Protein AF-A0A483KV81-F1 (afdb_monomer_lite)

Sequence (146 aa):
MSNIEETLPGSAISSWGGFVYQGKVALYHCLKLLTEKSFQQRIIDDFELQLDSTDDFAIYCDGKVISTHQVKAKLSQYRSEYVKAIYKAACIATDCDEDTIRYFHVAKKLDNFENYISNDGKIVEFYSYGDIKYCLLSNINELIDE

Foldseek 3Di:
DDPPPPPDPDDVVVVVLQLLLLVLVLLLVVVVCVVVCDDPNHGNPDWDWDDPDLENIFIGDPNATQEDEHEDADPDQEVVVCVVSLVVQQPRDVRYDPNYAGEYAYQDHHPDQDWDADPVGGTYGQDDPDPDSYHHSVCSVVSSVD

Radius of gyration: 16.33 Å; chains: 1; bounding box: 32×38×62 Å

Structure (mmCIF, N/CA/C/O backbone):
data_AF-A0A483KV81-F1
#
_entry.id   AF-A0A483KV81-F1
#
loop_
_atom_site.group_PDB
_atom_site.id
_atom_site.type_symbol
_atom_site.label_atom_id
_atom_site.label_alt_id
_atom_site.label_comp_id
_atom_site.label_asym_id
_atom_site.label_entity_id
_atom_site.label_seq_id
_atom_site.pdbx_PDB_ins_code
_atom_site.Cartn_x
_atom_site.Cartn_y
_atom_site.Cartn_z
_atom_site.occupancy
_atom_site.B_iso_or_equiv
_atom_site.auth_seq_id
_atom_site.auth_comp_id
_atom_site.auth_asym_id
_atom_site.auth_atom_id
_atom_site.pdbx_PDB_model_num
ATOM 1 N N . MET A 1 1 ? 10.187 -2.444 -43.681 1.00 33.88 1 MET A N 1
ATOM 2 C CA . MET A 1 1 ? 9.670 -1.065 -43.770 1.00 33.88 1 MET A CA 1
ATOM 3 C C . MET A 1 1 ? 8.611 -0.916 -42.691 1.00 33.88 1 MET A C 1
ATOM 5 O O . MET A 1 1 ? 7.671 -1.692 -42.694 1.00 33.88 1 MET A O 1
ATOM 9 N N . SER A 1 2 ? 8.909 -0.041 -41.724 1.00 37.91 2 SER A N 1
ATOM 10 C CA . SER A 1 2 ? 8.085 0.502 -40.626 1.00 37.91 2 SER A CA 1
ATOM 11 C C . SER A 1 2 ? 6.924 -0.343 -40.072 1.00 37.91 2 SER A C 1
ATOM 13 O O . SER A 1 2 ? 5.794 -0.227 -40.540 1.00 37.91 2 SER A O 1
ATOM 15 N N . ASN A 1 3 ? 7.194 -1.060 -38.972 1.00 38.22 3 ASN A N 1
ATOM 16 C CA . ASN A 1 3 ? 6.195 -1.284 -37.924 1.00 38.22 3 ASN A CA 1
ATOM 17 C C . ASN A 1 3 ? 5.865 0.082 -37.320 1.00 38.22 3 ASN A C 1
ATOM 19 O O . ASN A 1 3 ? 6.644 0.624 -36.538 1.00 38.22 3 ASN A O 1
ATOM 23 N N . ILE A 1 4 ? 4.744 0.658 -37.733 1.00 41.97 4 ILE A N 1
ATOM 24 C CA . ILE A 1 4 ? 4.133 1.762 -37.008 1.00 41.97 4 ILE A CA 1
ATOM 25 C C . ILE A 1 4 ? 3.380 1.091 -35.859 1.00 41.97 4 ILE A C 1
ATOM 27 O O . ILE A 1 4 ? 2.227 0.701 -36.012 1.00 41.97 4 ILE A O 1
ATOM 31 N N . GLU A 1 5 ? 4.064 0.870 -34.733 1.00 41.47 5 GLU A N 1
ATOM 32 C CA . GLU A 1 5 ? 3.362 0.792 -33.454 1.00 41.47 5 GLU A CA 1
ATOM 33 C C . GLU A 1 5 ? 2.694 2.153 -33.276 1.00 41.47 5 GLU A C 1
ATOM 35 O O . GLU A 1 5 ? 3.342 3.147 -32.946 1.00 41.47 5 GLU A O 1
ATOM 40 N N . GLU A 1 6 ? 1.402 2.213 -33.600 1.00 40.59 6 GLU A N 1
ATOM 41 C CA . GLU A 1 6 ? 0.549 3.326 -33.223 1.00 40.59 6 GLU A CA 1
ATOM 42 C C . GLU A 1 6 ? 0.703 3.536 -31.719 1.00 40.59 6 GLU A C 1
ATOM 44 O O . GLU A 1 6 ? 0.246 2.741 -30.895 1.00 40.59 6 GLU A O 1
ATOM 49 N N . THR A 1 7 ? 1.358 4.633 -31.357 1.00 44.56 7 THR A N 1
ATOM 50 C CA . THR A 1 7 ? 1.301 5.212 -30.023 1.00 44.56 7 THR A CA 1
ATOM 51 C C . THR A 1 7 ? -0.137 5.642 -29.760 1.00 44.56 7 THR A C 1
ATOM 53 O O . THR A 1 7 ? -0.503 6.798 -29.969 1.00 44.56 7 THR A O 1
ATOM 56 N N . LEU A 1 8 ? -0.970 4.695 -29.334 1.00 33.91 8 LEU A N 1
ATOM 57 C CA . LEU A 1 8 ? -2.292 4.973 -28.799 1.00 33.91 8 LEU A CA 1
ATOM 58 C C . LEU A 1 8 ? -2.119 5.648 -27.429 1.00 33.91 8 LEU A C 1
ATOM 60 O O . LEU A 1 8 ? -1.514 5.061 -26.525 1.00 33.91 8 LEU A O 1
ATOM 64 N N . PRO A 1 9 ? -2.632 6.873 -27.239 1.00 41.91 9 PRO A N 1
ATOM 65 C CA . PRO A 1 9 ? -2.598 7.524 -25.943 1.00 41.91 9 PRO A CA 1
ATOM 66 C C . PRO A 1 9 ? -3.558 6.777 -25.007 1.00 41.91 9 PRO A C 1
ATOM 68 O O . PRO A 1 9 ? -4.759 6.737 -25.244 1.00 41.91 9 PRO A O 1
ATOM 71 N N . GLY A 1 10 ? -3.016 6.152 -23.956 1.00 46.22 10 GLY A N 1
ATOM 72 C CA . GLY A 1 10 ? -3.794 5.522 -22.883 1.00 46.22 10 GLY A CA 1
ATOM 73 C C . GLY A 1 10 ? -4.568 4.267 -23.299 1.00 46.22 10 GLY A C 1
ATOM 74 O O . GLY A 1 10 ? -5.793 4.245 -23.216 1.00 46.22 10 GLY A O 1
ATOM 75 N N . SER A 1 11 ? -3.881 3.194 -23.712 1.00 36.94 11 SER A N 1
ATOM 76 C CA . SER A 1 11 ? -4.575 1.926 -23.964 1.00 36.94 11 SER A CA 1
ATOM 77 C C . SER A 1 11 ? -5.203 1.390 -22.667 1.00 36.94 11 SER A C 1
ATOM 79 O O . SER A 1 11 ? -4.519 1.174 -21.662 1.00 36.94 11 SER A O 1
ATOM 81 N N . ALA A 1 12 ? -6.513 1.129 -22.695 1.00 37.72 12 ALA A N 1
ATOM 82 C CA . ALA A 1 12 ? -7.248 0.479 -21.607 1.00 37.72 12 ALA A CA 1
ATOM 83 C C . ALA A 1 12 ? -6.650 -0.893 -21.220 1.00 37.72 12 ALA A C 1
ATOM 85 O O . ALA A 1 12 ? -6.835 -1.375 -20.111 1.00 37.72 12 ALA A O 1
ATOM 86 N N . ILE A 1 13 ? -5.876 -1.521 -22.109 1.00 41.53 13 ILE A N 1
ATOM 87 C CA . ILE A 1 13 ? -5.156 -2.775 -21.840 1.00 41.53 13 ILE A CA 1
ATOM 88 C C . ILE A 1 13 ? -4.129 -2.593 -20.709 1.00 41.53 13 ILE A C 1
ATOM 90 O O . ILE A 1 13 ? -4.002 -3.460 -19.845 1.00 41.53 13 ILE A O 1
ATOM 94 N N . SER A 1 14 ? -3.436 -1.448 -20.666 1.00 53.88 14 SER A N 1
ATOM 95 C CA . SER A 1 14 ? -2.495 -1.139 -19.582 1.00 53.88 14 SER A CA 1
ATOM 96 C C . SER A 1 14 ? -3.193 -0.895 -18.235 1.00 53.88 14 SER A C 1
ATOM 98 O O . SER A 1 14 ? -2.638 -1.245 -17.192 1.00 53.88 14 SER A O 1
ATOM 100 N N . SER A 1 15 ? -4.423 -0.365 -18.236 1.00 63.34 15 SER A N 1
ATOM 101 C CA . SER A 1 15 ? -5.204 -0.160 -17.010 1.00 63.34 15 SER A CA 1
ATOM 102 C C . SER A 1 15 ? -5.856 -1.448 -16.503 1.00 63.34 15 SER A C 1
ATOM 104 O O . SER A 1 15 ? -5.838 -1.675 -15.296 1.00 63.34 15 SER A O 1
ATOM 106 N N . TRP A 1 16 ? -6.329 -2.343 -17.381 1.00 76.94 16 TRP A N 1
ATOM 107 C CA . TRP A 1 16 ? -6.889 -3.647 -16.984 1.00 76.94 16 TRP A CA 1
ATOM 108 C C . TRP A 1 16 ? -5.894 -4.495 -16.183 1.00 76.94 16 TRP A C 1
ATOM 110 O O . TRP A 1 16 ? -6.243 -5.024 -15.129 1.00 76.94 16 TRP A O 1
ATOM 120 N N . GLY A 1 17 ? -4.635 -4.576 -16.629 1.00 82.62 17 GLY A N 1
ATOM 121 C CA . GLY A 1 17 ? -3.583 -5.262 -15.869 1.00 82.62 17 GLY A CA 1
ATOM 122 C C . GLY A 1 17 ? -3.304 -4.609 -14.508 1.00 82.62 17 GLY A C 1
ATOM 123 O O . GLY A 1 17 ? -3.044 -5.308 -13.529 1.00 82.62 17 GLY A O 1
ATOM 124 N N . GLY A 1 18 ? -3.417 -3.280 -14.428 1.00 86.88 18 GLY A N 1
ATOM 125 C CA . GLY A 1 18 ? -3.309 -2.525 -13.179 1.00 86.88 18 GLY A CA 1
ATOM 126 C C . GLY A 1 18 ? -4.416 -2.867 -12.181 1.00 86.88 18 GLY A C 1
ATOM 127 O O . GLY A 1 18 ? -4.106 -3.169 -11.031 1.00 86.88 18 GLY A O 1
ATOM 128 N N . PHE A 1 19 ? -5.676 -2.904 -12.627 1.00 89.38 19 PHE A N 1
ATOM 129 C CA . PHE A 1 19 ? -6.818 -3.272 -11.781 1.00 89.38 19 PHE A CA 1
ATOM 130 C C . PHE A 1 19 ? -6.743 -4.725 -11.298 1.00 89.38 19 PHE A C 1
ATOM 132 O O . PHE A 1 19 ? -7.006 -5.000 -10.129 1.00 89.38 19 PHE A O 1
ATOM 139 N N . VAL A 1 20 ? -6.319 -5.658 -12.159 1.00 91.50 20 VAL A N 1
ATOM 140 C CA . VAL A 1 20 ? -6.095 -7.056 -11.752 1.00 91.50 20 VAL A CA 1
ATOM 141 C C . VAL A 1 20 ? -5.010 -7.140 -10.678 1.00 91.50 20 VAL A C 1
ATOM 143 O O . VAL A 1 20 ? -5.194 -7.831 -9.679 1.00 91.50 20 VAL A O 1
ATOM 146 N N . TYR A 1 21 ? -3.890 -6.431 -10.850 1.00 92.62 21 TYR A N 1
ATOM 147 C CA . TYR A 1 21 ? -2.824 -6.411 -9.847 1.00 92.62 21 TYR A CA 1
ATOM 148 C C . TYR A 1 21 ? -3.308 -5.833 -8.512 1.00 92.62 21 TYR A C 1
ATOM 150 O O . TYR A 1 21 ? -3.079 -6.434 -7.467 1.00 92.62 21 TYR A O 1
ATOM 158 N N . GLN A 1 22 ? -4.020 -4.706 -8.556 1.00 94.25 22 GLN A N 1
ATOM 159 C CA . GLN A 1 22 ? -4.629 -4.070 -7.390 1.00 94.25 22 GLN A CA 1
ATOM 160 C C . GLN A 1 22 ? -5.555 -5.026 -6.635 1.00 94.25 22 GLN A C 1
ATOM 162 O O . GLN A 1 22 ? -5.383 -5.193 -5.432 1.00 94.25 22 GLN A O 1
ATOM 167 N N . GLY A 1 23 ? -6.468 -5.710 -7.331 1.00 95.12 23 GLY A N 1
ATOM 168 C CA . GLY A 1 23 ? -7.374 -6.679 -6.709 1.00 95.12 23 GLY A CA 1
ATOM 169 C C . GLY A 1 23 ? -6.642 -7.848 -6.045 1.00 95.12 23 GLY A C 1
ATOM 170 O O . GLY A 1 23 ? -6.986 -8.234 -4.931 1.00 95.12 23 GLY A O 1
ATOM 171 N N . LYS A 1 24 ? -5.589 -8.378 -6.681 1.00 95.69 24 LYS A N 1
ATOM 172 C CA . LYS A 1 24 ? -4.776 -9.462 -6.106 1.00 95.69 24 LYS A CA 1
ATOM 173 C C . LYS A 1 24 ? -3.990 -9.019 -4.874 1.00 95.69 24 LYS A C 1
ATOM 175 O O . LYS A 1 24 ? -3.966 -9.733 -3.881 1.00 95.69 24 LYS A O 1
ATOM 180 N N . VAL A 1 25 ? -3.375 -7.837 -4.916 1.00 97.12 25 VAL A N 1
ATOM 181 C CA . VAL A 1 25 ? -2.670 -7.271 -3.756 1.00 97.12 25 VAL A CA 1
ATOM 182 C C . VAL A 1 25 ? -3.637 -7.023 -2.597 1.00 97.12 25 VAL A C 1
ATOM 184 O O . VAL A 1 25 ? -3.295 -7.329 -1.455 1.00 97.12 25 VAL A O 1
ATOM 187 N N . ALA A 1 26 ? -4.841 -6.518 -2.883 1.00 97.75 26 ALA A N 1
ATOM 188 C CA . ALA A 1 26 ? -5.876 -6.324 -1.873 1.00 97.75 26 ALA A CA 1
ATOM 189 C C . ALA A 1 26 ? -6.286 -7.660 -1.235 1.00 97.75 26 ALA A C 1
ATOM 191 O O . ALA A 1 26 ? -6.271 -7.782 -0.014 1.00 97.75 26 ALA A O 1
ATOM 192 N N . LEU A 1 27 ? -6.554 -8.683 -2.056 1.00 97.19 27 LEU A N 1
ATOM 193 C CA . LEU A 1 27 ? -6.886 -10.029 -1.584 1.00 97.19 27 LEU A CA 1
ATOM 194 C C . LEU A 1 27 ? -5.780 -10.617 -0.702 1.00 97.19 27 LEU A C 1
ATOM 196 O O . LEU A 1 27 ? -6.066 -11.071 0.401 1.00 97.19 27 LEU A O 1
ATOM 200 N N . TYR A 1 28 ? -4.526 -10.564 -1.157 1.00 96.94 28 TYR A N 1
ATOM 201 C CA . TYR A 1 28 ? -3.378 -11.015 -0.372 1.00 96.94 28 TYR A CA 1
ATOM 202 C C . TYR A 1 28 ? -3.317 -10.315 0.992 1.00 96.94 28 TYR A C 1
ATOM 204 O O . TYR A 1 28 ? -3.154 -10.966 2.023 1.00 96.94 28 TYR A O 1
ATOM 212 N N . HIS A 1 29 ? -3.493 -8.989 1.022 1.00 97.31 29 HIS A N 1
ATOM 213 C CA . HIS A 1 29 ? -3.463 -8.256 2.281 1.00 97.31 29 HIS A CA 1
ATOM 214 C C . HIS A 1 29 ? -4.601 -8.672 3.221 1.00 97.31 29 HIS A C 1
ATOM 216 O O . HIS A 1 29 ? -4.362 -8.876 4.408 1.00 97.31 29 HIS A O 1
ATOM 222 N N . CYS A 1 30 ? -5.813 -8.859 2.694 1.00 96.88 30 CYS A N 1
ATOM 223 C CA . CYS A 1 30 ? -6.949 -9.348 3.470 1.00 96.88 30 CYS A CA 1
ATOM 224 C C . CYS A 1 30 ? -6.710 -10.754 4.031 1.00 96.88 30 CYS A C 1
ATOM 226 O O . CYS A 1 30 ? -6.997 -10.986 5.201 1.00 96.88 30 CYS A O 1
ATOM 228 N N . LEU A 1 31 ? -6.155 -11.677 3.239 1.00 95.75 31 LEU A N 1
ATOM 229 C CA . LEU A 1 31 ? -5.802 -13.020 3.713 1.00 95.75 31 LEU A CA 1
ATOM 230 C C . LEU A 1 31 ? -4.777 -12.955 4.847 1.00 95.75 31 LEU A C 1
ATOM 232 O O . LEU A 1 31 ? -4.959 -13.610 5.870 1.00 95.75 31 LEU A O 1
ATOM 236 N N . LYS A 1 32 ? -3.760 -12.095 4.719 1.00 94.56 32 LYS A N 1
ATOM 237 C CA . LYS A 1 32 ? -2.787 -11.857 5.789 1.00 94.56 32 LYS A CA 1
ATOM 238 C C . LYS A 1 32 ? -3.467 -11.393 7.081 1.00 94.56 32 LYS A C 1
ATOM 240 O O . LYS A 1 32 ? -3.201 -11.958 8.137 1.00 94.56 32 LYS A O 1
ATOM 245 N N . LEU A 1 33 ? -4.374 -10.417 7.000 1.00 95.31 33 LEU A N 1
ATOM 246 C CA . LEU A 1 33 ? -5.124 -9.928 8.163 1.00 95.31 33 LEU A CA 1
ATOM 247 C C . LEU A 1 33 ? -6.001 -11.021 8.793 1.00 95.31 33 LEU A C 1
ATOM 249 O O . LEU A 1 33 ? -6.017 -11.158 10.013 1.00 95.31 33 LEU A O 1
ATOM 253 N N . LEU A 1 34 ? -6.685 -11.829 7.977 1.00 94.12 34 LEU A N 1
ATOM 254 C CA . LEU A 1 34 ? -7.522 -12.939 8.451 1.00 94.12 34 LEU A CA 1
ATOM 255 C C . LEU A 1 34 ? -6.708 -14.041 9.146 1.00 94.12 34 LEU A C 1
ATOM 257 O O . LEU A 1 34 ? -7.182 -14.637 10.116 1.00 94.12 34 LEU A O 1
ATOM 261 N N . THR A 1 35 ? -5.493 -14.308 8.665 1.00 93.00 35 THR A N 1
ATOM 262 C CA . THR A 1 35 ? -4.587 -15.311 9.238 1.00 93.00 35 THR A CA 1
ATOM 263 C C . THR A 1 35 ? -3.917 -14.807 10.515 1.00 93.00 35 THR A C 1
ATOM 265 O O . THR A 1 35 ? -3.883 -15.522 11.515 1.00 93.00 35 THR A O 1
ATOM 268 N N . GLU A 1 36 ? -3.405 -13.574 10.511 1.00 92.00 36 GLU A N 1
ATOM 269 C CA . GLU A 1 36 ? -2.710 -12.982 11.661 1.00 92.00 36 GLU A CA 1
ATOM 270 C C . GLU A 1 36 ? -3.674 -12.542 12.772 1.00 92.00 36 GLU A C 1
ATOM 272 O O . GLU A 1 36 ? -3.258 -12.429 13.929 1.00 92.00 36 GLU A O 1
ATOM 277 N N . LYS A 1 37 ? -4.946 -12.273 12.429 1.00 90.62 37 LYS A N 1
ATOM 278 C CA . LYS A 1 37 ? -6.007 -11.744 13.314 1.00 90.62 37 LYS A CA 1
ATOM 279 C C . LYS A 1 37 ? -5.583 -10.531 14.134 1.00 90.62 37 LYS A C 1
ATOM 281 O O . LYS A 1 37 ? -6.117 -10.251 15.208 1.00 90.62 37 LYS A O 1
ATOM 286 N N . SER A 1 38 ? -4.567 -9.828 13.654 1.00 90.62 38 SER A N 1
ATOM 287 C CA . SER A 1 38 ? -4.007 -8.677 14.324 1.00 90.62 38 SER A CA 1
ATOM 288 C C . SER A 1 38 ? -3.347 -7.737 13.331 1.00 90.62 38 SER A C 1
ATOM 290 O O . SER A 1 38 ? -2.813 -8.150 12.305 1.00 90.62 38 SER A O 1
ATOM 292 N N . PHE A 1 39 ? -3.390 -6.448 13.642 1.00 91.25 39 PHE A N 1
ATOM 293 C CA . PHE A 1 39 ? -2.760 -5.389 12.866 1.00 91.25 39 PHE A CA 1
ATOM 294 C C . PHE A 1 39 ? -2.346 -4.275 13.822 1.00 91.25 39 PHE A C 1
ATOM 296 O O . PHE A 1 39 ? -3.114 -3.898 14.704 1.00 91.25 39 PHE A O 1
ATOM 303 N N . GLN A 1 40 ? -1.107 -3.787 13.708 1.00 86.75 40 GLN A N 1
ATOM 304 C CA . GLN A 1 40 ? -0.539 -2.800 14.643 1.00 86.75 40 GLN A CA 1
ATOM 305 C C . GLN A 1 40 ? -0.721 -3.177 16.131 1.00 86.75 40 GLN A C 1
ATOM 307 O O . GLN A 1 40 ? -1.019 -2.328 16.966 1.00 86.75 40 GLN A O 1
ATOM 312 N N . GLN A 1 41 ? -0.543 -4.460 16.474 1.00 86.12 41 GLN A N 1
ATOM 313 C CA . GLN A 1 41 ? -0.725 -4.995 17.839 1.00 86.12 41 GLN A CA 1
ATOM 314 C C . GLN A 1 41 ? -2.168 -4.918 18.380 1.00 86.12 41 GLN A C 1
ATOM 316 O O . GLN A 1 41 ? -2.395 -5.171 19.562 1.00 86.12 41 GLN A O 1
ATOM 321 N N . ARG A 1 42 ? -3.151 -4.605 17.530 1.00 86.56 42 ARG A N 1
ATOM 322 C CA . ARG A 1 42 ? -4.584 -4.681 17.838 1.00 86.56 42 ARG A CA 1
ATOM 323 C C . ARG A 1 42 ? -5.141 -5.977 17.269 1.00 86.56 42 ARG A C 1
ATOM 325 O O . ARG A 1 42 ? -4.725 -6.382 16.189 1.00 86.56 42 ARG A O 1
ATOM 332 N N . ILE A 1 43 ? -6.057 -6.621 17.986 1.00 90.12 43 ILE A N 1
ATOM 333 C CA . ILE A 1 43 ? -6.816 -7.757 17.449 1.00 90.12 43 ILE A CA 1
ATOM 334 C C . ILE A 1 43 ? -7.801 -7.209 16.419 1.00 90.12 43 ILE A C 1
ATOM 336 O O . ILE A 1 43 ? -8.445 -6.194 16.677 1.00 90.12 43 ILE A O 1
ATOM 340 N N . ILE A 1 44 ? -7.888 -7.870 15.268 1.00 89.25 44 ILE A N 1
ATOM 341 C CA . ILE A 1 44 ? -8.865 -7.561 14.224 1.00 89.25 44 ILE A CA 1
ATOM 342 C C . ILE A 1 44 ? -9.685 -8.820 13.978 1.00 89.25 44 ILE A C 1
ATOM 344 O O . ILE A 1 44 ? -9.201 -9.772 13.364 1.00 89.25 44 ILE A O 1
ATOM 348 N N . ASP A 1 45 ? -10.913 -8.813 14.492 1.00 87.62 45 ASP A N 1
ATOM 349 C CA . ASP A 1 45 ? -11.885 -9.894 14.305 1.00 87.62 45 ASP A CA 1
ATOM 350 C C . ASP A 1 45 ? -12.791 -9.640 13.091 1.00 87.62 45 ASP A C 1
ATOM 352 O O . ASP A 1 45 ? -13.234 -10.585 12.436 1.00 87.62 45 ASP A O 1
ATOM 356 N N . ASP A 1 46 ? -13.018 -8.370 12.758 1.00 93.38 46 ASP A N 1
ATOM 357 C CA . ASP A 1 46 ? -13.751 -7.915 11.588 1.00 93.38 46 ASP A CA 1
ATOM 358 C C . ASP A 1 46 ? -13.080 -6.700 10.933 1.00 93.38 46 ASP A C 1
ATOM 360 O O . ASP A 1 46 ? -12.418 -5.872 11.559 1.00 93.38 46 ASP A O 1
ATOM 364 N N . PHE A 1 47 ? -13.216 -6.621 9.613 1.00 96.75 47 PHE A N 1
ATOM 365 C CA . PHE A 1 47 ? -12.808 -5.461 8.837 1.00 96.75 47 PHE A CA 1
ATOM 366 C C . PHE A 1 47 ? -13.602 -5.403 7.534 1.00 96.75 47 PHE A C 1
ATOM 368 O O . PHE A 1 47 ? -14.116 -6.408 7.038 1.00 96.75 47 PHE A O 1
ATOM 375 N N . GLU A 1 48 ? -13.648 -4.218 6.946 1.00 97.12 48 GLU A N 1
ATOM 376 C CA . GLU A 1 48 ? -14.221 -3.977 5.632 1.00 97.12 48 GLU A CA 1
ATOM 377 C C . GLU A 1 48 ? -13.102 -3.682 4.629 1.00 97.12 48 GLU A C 1
ATOM 379 O O . GLU A 1 48 ? -12.183 -2.905 4.895 1.00 97.12 48 GLU A O 1
ATOM 384 N N . LEU A 1 49 ? -13.186 -4.297 3.451 1.00 97.81 49 LEU A N 1
ATOM 385 C CA . LEU A 1 49 ? -12.341 -3.959 2.311 1.00 97.81 49 LEU A CA 1
ATOM 386 C C . LEU A 1 49 ? -13.085 -2.960 1.423 1.00 97.81 49 LEU A C 1
ATOM 388 O O . LEU A 1 49 ? -14.135 -3.287 0.871 1.00 97.81 49 LEU A O 1
ATOM 392 N N . GLN A 1 50 ? -12.501 -1.782 1.209 1.00 97.25 50 GLN A N 1
ATOM 393 C CA . GLN A 1 50 ? -12.949 -0.857 0.171 1.00 97.25 50 GLN A CA 1
ATOM 394 C C . GLN A 1 50 ? -12.005 -0.884 -1.025 1.00 97.25 50 GLN A C 1
ATOM 396 O O . GLN A 1 50 ? -10.797 -0.713 -0.878 1.00 97.25 50 GLN A O 1
ATOM 401 N N . LEU A 1 51 ? -12.569 -1.061 -2.218 1.00 95.50 51 LEU A N 1
ATOM 402 C CA . LEU A 1 51 ? -11.851 -1.024 -3.491 1.00 95.50 51 LEU A CA 1
ATOM 403 C C . LEU A 1 51 ? -12.196 0.265 -4.239 1.00 95.50 51 LEU A C 1
ATOM 405 O O . LEU A 1 51 ? -13.371 0.614 -4.323 1.00 95.50 51 LEU A O 1
ATOM 409 N N . ASP A 1 52 ? -11.185 0.929 -4.804 1.00 91.50 52 ASP A N 1
ATOM 410 C CA . ASP A 1 52 ? -11.336 2.085 -5.708 1.00 91.50 52 ASP A CA 1
ATOM 411 C C . ASP A 1 52 ? -12.212 3.226 -5.141 1.00 91.50 52 ASP A C 1
ATOM 413 O O . ASP A 1 52 ? -13.014 3.843 -5.839 1.00 91.50 52 ASP A O 1
ATOM 417 N N . SER A 1 53 ? -12.072 3.481 -3.836 1.00 90.12 53 SER A N 1
ATOM 418 C CA . SER A 1 53 ? -12.838 4.484 -3.085 1.00 90.12 53 SER A CA 1
ATOM 419 C C . SER A 1 53 ? -11.878 5.443 -2.372 1.00 90.12 53 SER A C 1
ATOM 421 O O . SER A 1 53 ? -11.512 6.488 -2.913 1.00 90.12 53 SER A O 1
ATOM 423 N N . THR A 1 54 ? -11.412 5.068 -1.181 1.00 92.56 54 THR A N 1
ATOM 424 C CA . THR A 1 54 ? -10.524 5.881 -0.334 1.00 92.56 54 THR A CA 1
ATOM 425 C C . THR A 1 54 ? -9.101 5.979 -0.889 1.00 92.56 54 THR A C 1
ATOM 427 O O . THR A 1 54 ? -8.490 7.046 -0.862 1.00 92.56 54 THR A O 1
ATOM 430 N N . ASP A 1 55 ? -8.596 4.878 -1.441 1.00 94.44 55 ASP A N 1
ATOM 431 C CA . ASP A 1 55 ? -7.402 4.779 -2.290 1.00 94.44 55 ASP A CA 1
ATOM 432 C C . ASP A 1 55 ? -7.666 3.683 -3.342 1.00 94.44 55 ASP A C 1
ATOM 434 O O . ASP A 1 55 ? -8.814 3.266 -3.518 1.00 94.44 55 ASP A O 1
ATOM 438 N N . ASP A 1 56 ? -6.624 3.162 -4.000 1.00 96.38 56 ASP A N 1
ATOM 439 C CA . ASP A 1 56 ? -6.740 1.952 -4.821 1.00 96.38 56 ASP A CA 1
ATOM 440 C C . ASP A 1 56 ? -7.391 0.816 -3.991 1.00 96.38 56 ASP A C 1
ATOM 442 O O . ASP A 1 56 ? -8.329 0.160 -4.451 1.00 96.38 56 ASP A O 1
ATOM 446 N N . PHE A 1 57 ? -6.984 0.630 -2.732 1.00 98.12 57 PHE A N 1
ATOM 447 C CA . PHE A 1 57 ? -7.841 -0.013 -1.732 1.00 98.12 57 PHE A CA 1
ATOM 448 C C . PHE A 1 57 ? -7.551 0.486 -0.311 1.00 98.12 57 PHE A C 1
ATOM 450 O O . PHE A 1 57 ? -6.508 1.084 -0.043 1.00 98.12 57 PHE A O 1
ATOM 457 N N . ALA A 1 58 ? -8.480 0.242 0.607 1.00 98.31 58 ALA A N 1
ATOM 458 C CA . ALA A 1 58 ? -8.332 0.580 2.016 1.00 98.31 58 ALA A CA 1
ATOM 459 C C . ALA A 1 58 ? -8.982 -0.479 2.907 1.00 98.31 58 ALA A C 1
ATOM 461 O O . ALA A 1 58 ? -9.968 -1.109 2.514 1.00 98.31 58 ALA A O 1
ATOM 462 N N . I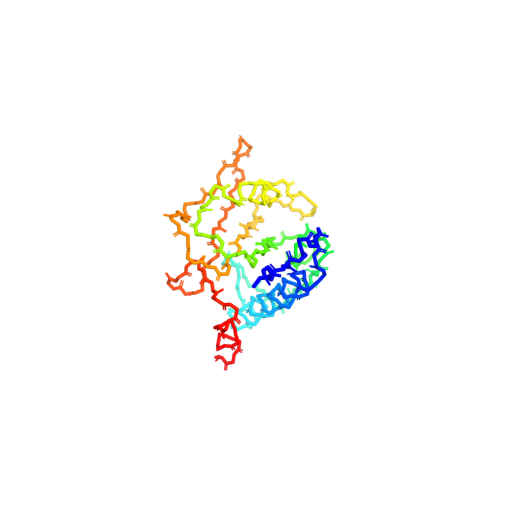LE A 1 59 ? -8.426 -0.646 4.104 1.00 98.00 59 ILE A N 1
ATOM 463 C CA . ILE A 1 59 ? -8.995 -1.488 5.151 1.00 98.00 59 ILE A CA 1
ATOM 464 C C . ILE A 1 59 ? -9.645 -0.590 6.192 1.00 98.00 59 ILE A C 1
ATOM 466 O O . ILE A 1 59 ? -9.025 0.346 6.708 1.00 98.00 59 ILE A O 1
ATOM 470 N N . TYR A 1 60 ? -10.899 -0.901 6.484 1.00 96.94 60 TYR A N 1
ATOM 471 C CA . TYR A 1 60 ? -11.726 -0.210 7.452 1.00 96.94 60 TYR A CA 1
ATOM 472 C C . TYR A 1 60 ? -12.021 -1.116 8.644 1.00 96.94 60 TYR A C 1
ATOM 474 O O . TYR A 1 60 ? -12.236 -2.313 8.482 1.00 96.94 60 TYR A O 1
ATOM 482 N N . CYS A 1 61 ? -12.066 -0.537 9.836 1.00 94.75 61 CYS A N 1
ATOM 483 C CA . CYS A 1 61 ? -12.497 -1.194 11.064 1.00 94.75 61 CYS A CA 1
ATOM 484 C C . CYS A 1 61 ? -13.294 -0.167 11.877 1.00 94.75 61 CYS A C 1
ATOM 486 O O . CYS A 1 61 ? -12.868 0.984 11.990 1.00 94.75 61 CYS A O 1
ATOM 488 N N . ASP A 1 62 ? -14.486 -0.539 12.352 1.00 91.56 62 ASP A N 1
ATOM 489 C CA . ASP A 1 62 ? -15.406 0.357 13.070 1.00 91.56 62 ASP A CA 1
ATOM 490 C C . ASP A 1 62 ? -15.665 1.707 12.364 1.00 91.56 62 ASP A C 1
ATOM 492 O O . ASP A 1 62 ? -15.716 2.773 12.983 1.00 91.56 62 ASP A O 1
ATOM 496 N N . GLY A 1 63 ? -15.798 1.681 11.033 1.00 92.06 63 GLY A N 1
ATOM 497 C CA . GLY A 1 63 ? -16.050 2.879 10.222 1.00 92.06 63 GLY A CA 1
ATOM 498 C C . GLY A 1 63 ? -14.855 3.830 10.072 1.00 92.06 63 GLY A C 1
ATOM 499 O O . GLY A 1 63 ? -15.023 4.928 9.544 1.00 92.06 63 GLY A O 1
ATOM 500 N N . LYS A 1 64 ? -13.653 3.429 10.504 1.00 94.88 64 LYS A N 1
ATOM 501 C CA . LYS A 1 64 ? -12.401 4.182 10.346 1.00 94.88 64 LYS A CA 1
ATOM 502 C C . LYS A 1 64 ? -11.398 3.445 9.472 1.00 94.88 64 LYS A C 1
ATOM 504 O O . LYS A 1 64 ? -11.353 2.219 9.480 1.00 94.88 64 LYS A O 1
ATOM 509 N N . VAL A 1 65 ? -10.535 4.189 8.782 1.00 97.06 65 VAL A N 1
ATOM 510 C CA . VAL A 1 65 ? -9.452 3.607 7.980 1.00 97.06 65 VAL A CA 1
ATOM 511 C C . VAL A 1 65 ? -8.274 3.246 8.873 1.00 97.06 65 VAL A C 1
ATOM 513 O O . VAL A 1 65 ? -7.632 4.121 9.455 1.00 97.06 65 VAL A O 1
ATOM 516 N N . ILE A 1 66 ? -7.928 1.963 8.910 1.00 97.00 66 ILE A N 1
ATOM 517 C CA . ILE A 1 66 ? -6.724 1.489 9.607 1.00 97.00 66 ILE A CA 1
ATOM 518 C C . ILE A 1 66 ? -5.513 1.440 8.670 1.00 97.00 66 ILE A C 1
ATOM 520 O O . ILE A 1 66 ? -4.381 1.674 9.097 1.00 97.00 66 ILE A O 1
ATOM 524 N N . SER A 1 67 ? -5.739 1.206 7.373 1.00 98.12 67 SER A N 1
ATOM 525 C CA . SER A 1 67 ? -4.683 1.265 6.366 1.00 98.12 67 SER A CA 1
ATOM 526 C C . SER A 1 67 ? -5.190 1.681 4.986 1.00 98.12 67 SER A C 1
ATOM 528 O O . SER A 1 67 ? -6.218 1.215 4.495 1.00 98.12 67 SER A O 1
ATOM 530 N N . THR A 1 68 ? -4.426 2.557 4.336 1.00 98.62 68 THR A N 1
ATOM 531 C CA . THR A 1 68 ? -4.602 2.954 2.930 1.00 98.62 68 THR A CA 1
ATOM 532 C C . THR A 1 68 ? -3.534 2.298 2.073 1.00 98.62 68 THR A C 1
ATOM 534 O O . THR A 1 68 ? -2.403 2.106 2.527 1.00 98.62 68 THR A O 1
ATOM 537 N N . HIS A 1 69 ? -3.881 1.943 0.838 1.00 98.50 69 HIS A N 1
ATOM 538 C CA . HIS A 1 69 ? -2.992 1.200 -0.041 1.00 98.50 69 HIS A CA 1
ATOM 539 C C . HIS A 1 69 ? -3.020 1.751 -1.465 1.00 98.50 69 HIS A C 1
ATOM 541 O O . HIS A 1 69 ? -3.968 1.542 -2.223 1.00 98.50 69 HIS A O 1
ATOM 547 N N . GLN A 1 70 ? -1.912 2.374 -1.862 1.00 98.19 70 GLN A N 1
ATOM 548 C CA . GLN A 1 70 ? -1.680 2.836 -3.224 1.00 98.19 70 GLN A CA 1
ATOM 549 C C . GLN A 1 70 ? -0.863 1.783 -3.983 1.00 98.19 70 GLN A C 1
ATOM 551 O O . GLN A 1 70 ? 0.279 1.488 -3.635 1.00 98.19 70 GLN A O 1
ATOM 556 N N . VAL A 1 71 ? -1.412 1.240 -5.066 1.00 97.12 71 VAL A N 1
ATOM 557 C CA . VAL A 1 71 ? -0.841 0.146 -5.856 1.00 97.12 71 VAL A CA 1
ATOM 558 C C . VAL A 1 71 ? -0.412 0.627 -7.239 1.00 97.12 71 VAL A C 1
ATOM 560 O O . VAL A 1 71 ? -1.169 1.264 -7.972 1.00 97.12 71 VAL A O 1
ATOM 563 N N . LYS A 1 72 ? 0.830 0.327 -7.640 1.00 94.88 72 LYS A N 1
ATOM 564 C CA . LYS A 1 72 ? 1.356 0.704 -8.961 1.00 94.88 72 LYS A CA 1
ATOM 565 C C . LYS A 1 72 ? 2.026 -0.472 -9.673 1.00 94.88 72 LYS A C 1
ATOM 567 O O . LYS A 1 72 ? 3.116 -0.914 -9.313 1.00 94.88 72 LYS A O 1
ATOM 572 N N . ALA A 1 73 ? 1.400 -0.906 -10.769 1.00 91.62 73 ALA A N 1
ATOM 573 C CA . ALA A 1 73 ? 1.898 -1.933 -11.688 1.00 91.62 73 ALA A CA 1
ATOM 574 C C . ALA A 1 73 ? 2.792 -1.357 -12.810 1.00 91.62 73 ALA A C 1
ATOM 576 O O . ALA A 1 73 ? 2.663 -1.718 -13.977 1.00 91.62 73 ALA A O 1
ATOM 577 N N . LYS A 1 74 ? 3.667 -0.397 -12.487 1.00 88.44 74 LYS A N 1
ATOM 578 C CA . LYS A 1 74 ? 4.575 0.208 -13.476 1.00 88.44 74 LYS A CA 1
ATOM 579 C C . LYS A 1 74 ? 5.842 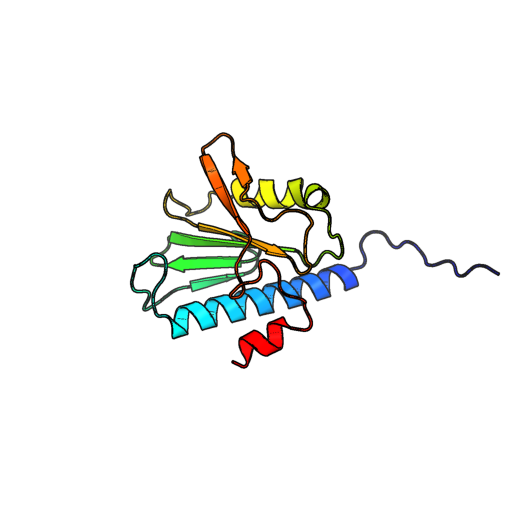-0.640 -13.648 1.00 88.44 74 LYS A C 1
ATOM 581 O O . LYS A 1 74 ? 6.329 -1.252 -12.704 1.00 88.44 74 LYS A O 1
ATOM 586 N N . LEU A 1 75 ? 6.424 -0.599 -14.849 1.00 86.25 75 LEU A N 1
ATOM 587 C CA . LEU A 1 75 ? 7.679 -1.295 -15.181 1.00 86.25 75 LEU A CA 1
ATOM 588 C C . LEU A 1 75 ? 8.949 -0.489 -14.854 1.00 86.25 75 LEU A C 1
ATOM 590 O O . LEU A 1 75 ? 10.058 -0.985 -15.071 1.00 86.25 75 LEU A O 1
ATOM 594 N N . SER A 1 76 ? 8.821 0.746 -14.361 1.00 91.06 76 SER A N 1
ATOM 595 C CA . SER A 1 76 ? 9.980 1.570 -14.004 1.00 91.06 76 SER A CA 1
ATOM 596 C C . SER A 1 76 ? 10.629 1.083 -12.710 1.00 91.06 76 SER A C 1
ATOM 598 O O . SER A 1 76 ? 9.933 0.736 -11.758 1.00 91.06 76 SER A O 1
ATOM 600 N N . GLN A 1 77 ? 11.960 1.101 -12.676 1.00 94.44 77 GLN A N 1
ATOM 601 C CA . GLN A 1 77 ? 12.768 0.812 -11.486 1.00 94.44 77 GLN A CA 1
ATOM 602 C C . GLN A 1 77 ? 13.185 2.076 -10.718 1.00 94.44 77 GLN A C 1
ATOM 604 O O . GLN A 1 77 ? 13.830 1.972 -9.683 1.00 94.44 77 GLN A O 1
ATOM 609 N N . TYR A 1 78 ? 12.857 3.266 -11.225 1.00 97.12 78 TYR A N 1
ATOM 610 C CA . TYR A 1 78 ? 13.267 4.528 -10.614 1.00 97.12 78 TYR A CA 1
ATOM 611 C C . TYR A 1 78 ? 12.165 5.062 -9.711 1.00 97.12 78 TYR A C 1
ATOM 613 O O . TYR A 1 78 ? 11.063 5.347 -10.184 1.00 97.12 78 TYR A O 1
ATOM 621 N N . ARG A 1 79 ? 12.463 5.255 -8.423 1.00 96.44 79 ARG A N 1
ATOM 622 C CA . ARG A 1 79 ? 11.533 5.828 -7.439 1.00 96.44 79 ARG A CA 1
ATOM 623 C C . ARG A 1 79 ? 10.978 7.189 -7.868 1.00 96.44 79 ARG A C 1
ATOM 625 O O . ARG A 1 79 ? 9.816 7.491 -7.588 1.00 96.44 79 ARG A O 1
ATOM 632 N N . SER A 1 80 ? 11.770 7.990 -8.578 1.00 96.69 80 SER A N 1
ATOM 633 C CA . SER A 1 80 ? 11.374 9.305 -9.103 1.00 96.69 80 SER A CA 1
ATOM 634 C C . SER A 1 80 ? 10.102 9.259 -9.966 1.00 96.69 80 SER A C 1
ATOM 636 O O . SER A 1 80 ? 9.266 10.157 -9.882 1.00 96.69 80 SER A O 1
ATOM 638 N N . GLU A 1 81 ? 9.879 8.171 -10.709 1.00 96.25 81 GLU A N 1
ATOM 639 C CA . GLU A 1 81 ? 8.703 7.968 -11.576 1.00 96.25 81 GLU A CA 1
ATOM 640 C C . GLU A 1 81 ? 7.388 7.735 -10.805 1.00 96.25 81 GLU A C 1
ATOM 642 O O . GLU A 1 81 ? 6.293 7.657 -11.387 1.00 96.25 81 GLU A O 1
ATOM 647 N N . TYR A 1 82 ? 7.478 7.607 -9.480 1.00 96.44 82 TYR A N 1
ATOM 648 C CA . TYR A 1 82 ? 6.357 7.337 -8.586 1.00 96.44 82 TYR A CA 1
ATOM 649 C C . TYR A 1 82 ? 6.015 8.525 -7.684 1.00 96.44 82 TYR A C 1
ATOM 651 O O . TYR A 1 82 ? 4.991 8.467 -7.008 1.00 96.44 82 TYR A O 1
ATOM 659 N N . VAL A 1 83 ? 6.803 9.611 -7.686 1.00 96.06 83 VAL A N 1
ATOM 660 C CA . VAL A 1 83 ? 6.684 10.731 -6.724 1.00 96.06 83 VAL A CA 1
ATOM 661 C C . VAL A 1 83 ? 5.258 11.272 -6.631 1.00 96.06 83 VAL A C 1
ATOM 663 O O . VAL A 1 83 ? 4.741 11.450 -5.534 1.00 96.06 83 VAL A O 1
ATOM 666 N N . LYS A 1 84 ? 4.579 11.455 -7.770 1.00 96.44 84 LYS A N 1
ATOM 667 C CA . LYS A 1 84 ? 3.183 11.926 -7.794 1.00 96.44 84 LYS A CA 1
ATOM 668 C C . LYS A 1 84 ? 2.218 10.966 -7.089 1.00 96.44 84 LYS A C 1
ATOM 670 O O . LYS A 1 84 ? 1.316 11.416 -6.395 1.00 96.44 84 LYS A O 1
ATOM 675 N N . ALA A 1 85 ? 2.397 9.658 -7.270 1.00 96.50 85 ALA A N 1
ATOM 676 C CA . ALA A 1 85 ? 1.542 8.648 -6.650 1.00 96.50 85 ALA A CA 1
ATOM 677 C C . ALA A 1 85 ? 1.838 8.498 -5.150 1.00 96.50 85 ALA A C 1
ATOM 679 O O . ALA A 1 85 ? 0.919 8.346 -4.360 1.00 96.50 85 ALA A O 1
ATOM 680 N N . ILE A 1 86 ? 3.108 8.587 -4.752 1.00 98.06 86 ILE A N 1
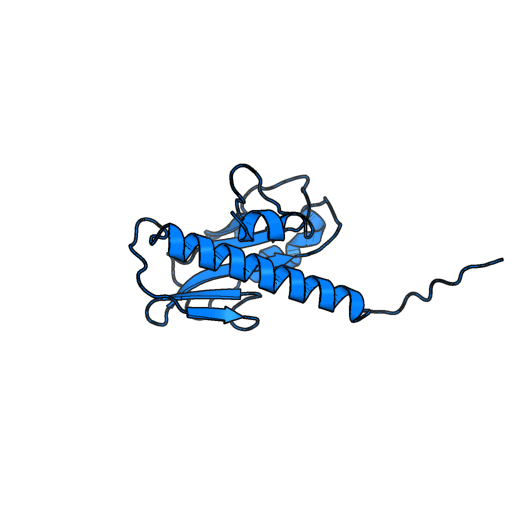ATOM 681 C CA . ILE A 1 86 ? 3.508 8.569 -3.337 1.00 98.06 86 ILE A CA 1
ATOM 682 C C . ILE A 1 86 ? 2.942 9.789 -2.608 1.00 98.06 86 ILE A C 1
ATOM 684 O O . ILE A 1 86 ? 2.386 9.661 -1.523 1.00 98.06 86 ILE A O 1
ATOM 688 N N . TYR A 1 87 ? 3.033 10.965 -3.233 1.00 97.44 87 TYR A N 1
ATOM 689 C CA . TYR A 1 87 ? 2.427 12.180 -2.705 1.00 97.44 87 TYR A CA 1
ATOM 690 C C . TYR A 1 87 ? 0.904 12.041 -2.576 1.00 97.44 87 TYR A C 1
ATOM 692 O O . TYR A 1 87 ? 0.353 12.379 -1.534 1.00 97.44 87 TYR A O 1
ATOM 700 N N . LYS A 1 88 ? 0.225 11.467 -3.584 1.00 97.00 88 LYS A N 1
ATOM 701 C CA . LYS A 1 88 ? -1.215 11.174 -3.508 1.00 97.00 88 LYS A CA 1
ATOM 702 C C . LYS A 1 88 ? -1.548 10.305 -2.287 1.00 97.00 88 LYS A C 1
ATOM 704 O O . LYS A 1 88 ? -2.435 10.689 -1.535 1.00 97.00 88 LYS A O 1
ATOM 709 N N . ALA A 1 89 ? -0.810 9.216 -2.055 1.00 97.56 89 ALA A N 1
ATOM 710 C CA . ALA A 1 89 ? -1.003 8.338 -0.895 1.00 97.56 89 ALA A CA 1
ATOM 711 C C . ALA A 1 89 ? -0.841 9.080 0.450 1.00 97.56 89 ALA A C 1
ATOM 713 O O . ALA A 1 89 ? -1.592 8.852 1.401 1.00 97.56 89 ALA A O 1
ATOM 714 N N . ALA A 1 90 ? 0.101 10.027 0.528 1.00 97.50 90 ALA A N 1
ATOM 715 C CA . ALA A 1 90 ? 0.284 10.869 1.712 1.00 97.50 90 ALA A CA 1
ATOM 716 C C . ALA A 1 90 ? -0.885 11.847 1.938 1.00 97.50 90 ALA A C 1
ATOM 718 O O . ALA A 1 90 ? -1.212 12.174 3.076 1.00 97.50 90 ALA A O 1
ATOM 719 N N . CYS A 1 91 ? -1.530 12.319 0.871 1.00 96.62 91 CYS A N 1
ATOM 720 C CA . CYS A 1 91 ? -2.617 13.294 0.957 1.00 96.62 91 CYS A CA 1
ATOM 721 C C . CYS A 1 91 ? -3.972 12.705 1.372 1.00 96.62 91 CYS A C 1
ATOM 723 O O . CYS A 1 91 ? -4.874 13.480 1.687 1.00 96.62 91 CYS A O 1
ATOM 725 N N . ILE A 1 92 ? -4.141 11.379 1.377 1.00 96.00 92 ILE A N 1
ATOM 726 C CA . ILE A 1 92 ? -5.426 10.751 1.718 1.00 96.00 92 ILE A CA 1
ATOM 727 C C . ILE A 1 92 ? -5.793 11.076 3.165 1.00 96.00 92 ILE A C 1
ATOM 729 O O . ILE A 1 92 ? -5.012 10.834 4.081 1.00 96.00 92 ILE A O 1
ATOM 733 N N . ALA A 1 93 ? -6.975 11.639 3.379 1.00 94.88 93 ALA A N 1
ATOM 734 C CA . ALA A 1 93 ? -7.424 12.050 4.708 1.00 94.88 93 ALA A CA 1
ATOM 735 C C . ALA A 1 93 ? -8.816 11.523 5.069 1.00 94.88 93 ALA A C 1
ATOM 737 O O . ALA A 1 93 ? -9.196 11.600 6.231 1.00 94.88 93 ALA A O 1
ATOM 738 N N . THR A 1 94 ? -9.565 10.998 4.096 1.00 94.06 94 THR A N 1
ATOM 739 C CA . THR A 1 94 ? -10.910 10.456 4.306 1.00 94.06 94 THR A CA 1
ATOM 740 C C . THR A 1 94 ? -10.862 9.346 5.350 1.00 94.06 94 THR A C 1
ATOM 742 O O . THR A 1 94 ? -10.134 8.374 5.164 1.00 94.06 94 THR A O 1
ATOM 745 N N . ASP A 1 95 ? -11.586 9.542 6.453 1.00 95.31 95 ASP A N 1
ATOM 746 C CA . ASP A 1 95 ? -11.712 8.618 7.590 1.00 95.31 95 ASP A CA 1
ATOM 747 C C . ASP A 1 95 ? -10.379 8.135 8.201 1.00 95.31 95 ASP A C 1
ATOM 749 O O . ASP A 1 95 ? -10.348 7.139 8.924 1.00 95.31 95 ASP A O 1
ATOM 753 N N . CYS A 1 96 ? -9.278 8.840 7.917 1.00 95.81 96 CYS A N 1
ATOM 754 C CA . CYS A 1 96 ? -7.950 8.552 8.449 1.00 95.81 96 CYS A CA 1
ATOM 755 C C . CYS A 1 96 ? -7.717 9.311 9.760 1.00 95.81 96 CYS A C 1
ATOM 757 O O . CYS A 1 96 ? -8.155 10.454 9.914 1.00 95.81 96 CYS A O 1
ATOM 759 N N . ASP A 1 97 ? -6.924 8.728 10.651 1.00 93.56 97 ASP A N 1
ATOM 760 C CA . ASP A 1 97 ? -6.373 9.392 11.830 1.00 93.56 97 ASP A CA 1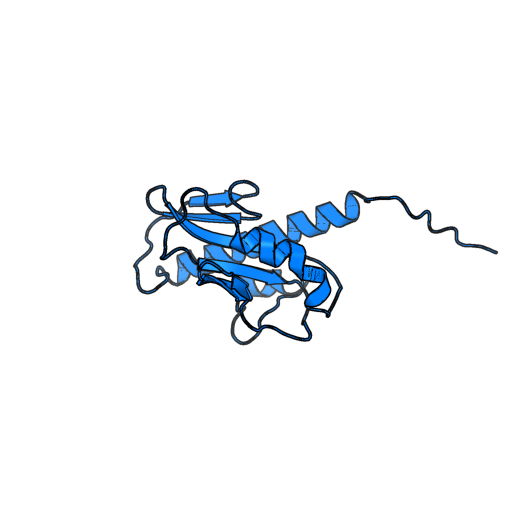
ATOM 761 C C . ASP A 1 97 ? -4.842 9.227 11.903 1.00 93.56 97 ASP A C 1
ATOM 763 O O . ASP A 1 97 ? -4.187 8.915 10.902 1.00 93.56 97 ASP A O 1
ATOM 767 N N . GLU A 1 98 ? -4.248 9.563 13.049 1.00 91.81 98 GLU A N 1
ATOM 768 C CA . GLU A 1 98 ? -2.795 9.517 13.257 1.00 91.81 98 GLU A CA 1
ATOM 769 C C . GLU A 1 98 ? -2.228 8.092 13.265 1.00 91.81 98 GLU A C 1
ATOM 771 O O . GLU A 1 98 ? -1.049 7.910 12.960 1.00 91.81 98 GLU A O 1
ATOM 776 N N . ASP A 1 99 ? -3.071 7.094 13.543 1.00 93.19 99 ASP A N 1
ATOM 777 C CA . ASP A 1 99 ? -2.681 5.688 13.568 1.00 93.19 99 ASP A CA 1
ATOM 778 C C . ASP A 1 99 ? -2.804 5.024 12.187 1.00 93.19 99 ASP A C 1
ATOM 780 O O . ASP A 1 99 ? -2.282 3.924 11.989 1.00 93.19 99 ASP A O 1
ATOM 784 N N . THR A 1 100 ? -3.470 5.666 11.219 1.00 96.44 100 THR A N 1
ATOM 785 C CA . THR A 1 100 ? -3.674 5.102 9.880 1.00 96.44 100 THR A CA 1
ATOM 786 C C . THR A 1 100 ? -2.346 4.871 9.154 1.00 96.44 100 THR A C 1
ATOM 788 O O . THR A 1 100 ? -1.622 5.814 8.818 1.00 96.44 100 THR A O 1
ATOM 791 N N . ILE A 1 101 ? -2.070 3.614 8.791 1.00 97.88 101 ILE A N 1
ATOM 792 C CA . ILE A 1 101 ? -0.896 3.270 7.981 1.00 97.88 101 ILE A CA 1
ATOM 793 C C . ILE A 1 101 ? -1.140 3.571 6.504 1.00 97.88 101 ILE A C 1
ATOM 795 O O . ILE A 1 101 ? -2.236 3.398 5.968 1.00 97.88 101 ILE A O 1
ATOM 799 N N . ARG A 1 102 ? -0.091 4.011 5.809 1.00 98.50 102 ARG A N 1
ATOM 800 C CA . ARG A 1 102 ? -0.141 4.339 4.382 1.00 98.50 102 ARG A CA 1
ATOM 801 C C . ARG A 1 102 ? 0.861 3.492 3.639 1.00 98.50 102 ARG A C 1
ATOM 803 O O . ARG A 1 102 ? 2.065 3.733 3.714 1.00 98.50 102 ARG A O 1
ATOM 810 N N . TYR A 1 103 ? 0.361 2.511 2.910 1.00 98.62 103 TYR A N 1
ATOM 811 C CA . TYR A 1 103 ? 1.188 1.591 2.160 1.00 98.62 103 TYR A CA 1
ATOM 812 C C . TYR A 1 103 ? 1.268 1.963 0.687 1.00 98.62 103 TYR A C 1
ATOM 814 O O . TYR A 1 103 ? 0.288 2.322 0.036 1.00 98.62 103 TYR A O 1
ATOM 822 N N . PHE A 1 104 ? 2.469 1.815 0.141 1.00 98.50 104 PHE A N 1
ATOM 823 C CA . PHE A 1 104 ? 2.749 1.954 -1.274 1.00 98.50 104 PHE A CA 1
ATOM 824 C C . PHE A 1 104 ? 3.271 0.630 -1.829 1.00 98.50 104 PHE A C 1
ATOM 826 O O . PHE A 1 104 ? 4.323 0.128 -1.425 1.00 98.50 104 PHE A O 1
ATOM 833 N N . HIS A 1 105 ? 2.532 0.063 -2.775 1.00 98.12 105 HIS A N 1
ATOM 834 C CA . HIS A 1 105 ? 2.826 -1.219 -3.396 1.00 98.12 105 HIS A CA 1
ATOM 835 C C . HIS A 1 105 ? 3.364 -1.005 -4.806 1.00 98.12 105 HIS A C 1
ATOM 837 O O . HIS A 1 105 ? 2.776 -0.285 -5.618 1.00 98.12 105 HIS A O 1
ATOM 843 N N . VAL A 1 106 ? 4.451 -1.700 -5.134 1.00 96.62 106 VAL A N 1
ATOM 844 C CA . VAL A 1 106 ? 5.052 -1.662 -6.470 1.00 96.62 106 VAL A CA 1
ATOM 845 C C . VAL A 1 106 ? 5.235 -3.059 -7.031 1.00 96.62 106 VAL A C 1
ATOM 847 O O . VAL A 1 106 ? 5.599 -3.990 -6.313 1.00 96.62 106 VAL A O 1
ATOM 850 N N . ALA A 1 107 ? 4.987 -3.191 -8.334 1.00 94.81 107 ALA A N 1
ATOM 851 C CA . ALA A 1 107 ? 5.133 -4.459 -9.040 1.00 94.81 107 ALA A CA 1
ATOM 852 C C . ALA A 1 107 ? 6.578 -4.783 -9.451 1.00 94.81 107 ALA A C 1
ATOM 854 O O . ALA A 1 107 ? 6.816 -5.777 -10.129 1.00 94.81 107 ALA A O 1
ATOM 855 N N . LYS A 1 108 ? 7.547 -3.923 -9.117 1.00 93.25 108 LYS A N 1
ATOM 856 C CA . LYS A 1 108 ? 8.943 -4.059 -9.539 1.00 93.25 108 LYS A CA 1
ATOM 857 C C . LYS A 1 108 ? 9.893 -3.545 -8.468 1.00 93.25 108 LYS A C 1
ATOM 859 O O . LYS A 1 108 ? 9.573 -2.602 -7.746 1.00 93.25 108 LYS A O 1
ATOM 864 N N . LYS A 1 109 ? 11.083 -4.146 -8.410 1.00 96.38 109 LYS A N 1
ATOM 865 C CA . LYS A 1 109 ? 12.192 -3.654 -7.595 1.00 96.38 109 LYS A CA 1
ATOM 866 C C . LYS A 1 109 ? 12.565 -2.227 -8.007 1.00 96.38 109 LYS A C 1
ATOM 868 O O . LYS A 1 109 ? 12.772 -1.969 -9.195 1.00 96.38 109 LYS A O 1
ATOM 873 N N . LEU A 1 110 ? 12.675 -1.341 -7.022 1.00 97.06 110 LEU A N 1
ATOM 874 C CA . LEU A 1 110 ? 13.131 0.030 -7.204 1.00 97.06 110 LEU A CA 1
ATOM 875 C C . LEU A 1 110 ? 14.587 0.204 -6.764 1.00 97.06 110 LEU A C 1
ATOM 877 O O . LEU A 1 110 ? 15.154 -0.642 -6.070 1.00 97.06 110 LEU A O 1
ATOM 881 N N . ASP A 1 111 ? 15.165 1.326 -7.170 1.00 97.31 111 ASP A N 1
ATOM 882 C CA . ASP A 1 111 ? 16.451 1.842 -6.708 1.00 97.31 111 ASP A CA 1
ATOM 883 C C . ASP A 1 111 ? 16.433 2.297 -5.238 1.00 97.31 111 ASP A C 1
ATOM 885 O O . ASP A 1 111 ? 17.456 2.197 -4.564 1.00 97.31 111 ASP A O 1
ATOM 889 N N . ASN A 1 112 ? 15.283 2.749 -4.728 1.00 95.75 112 ASN A N 1
ATOM 890 C CA . ASN A 1 112 ? 15.109 3.182 -3.343 1.00 95.75 112 ASN A CA 1
ATOM 891 C C . ASN A 1 112 ? 13.719 2.797 -2.786 1.00 95.75 112 ASN A C 1
ATOM 893 O O . ASN A 1 112 ? 12.697 2.995 -3.447 1.00 95.75 112 ASN A O 1
ATOM 897 N N . PHE A 1 113 ? 13.699 2.294 -1.547 1.00 97.38 113 PHE A N 1
ATOM 898 C CA . PHE A 1 113 ? 12.510 1.910 -0.773 1.00 97.38 113 PHE A CA 1
ATOM 899 C C . PHE A 1 113 ? 12.369 2.663 0.560 1.00 97.38 113 PHE A C 1
ATOM 901 O O . PHE A 1 113 ? 11.573 2.269 1.409 1.00 97.38 113 PHE A O 1
ATOM 908 N N . GLU A 1 114 ? 13.129 3.736 0.767 1.00 97.44 114 GLU A N 1
ATOM 909 C CA . GLU A 1 114 ? 12.968 4.613 1.923 1.00 97.44 114 GLU A CA 1
ATOM 910 C C . GLU A 1 114 ? 11.552 5.184 1.983 1.00 97.44 114 GLU A C 1
ATOM 912 O O . GLU A 1 114 ? 10.981 5.624 0.971 1.00 97.44 114 GLU A O 1
ATOM 917 N N . ASN A 1 115 ? 11.011 5.206 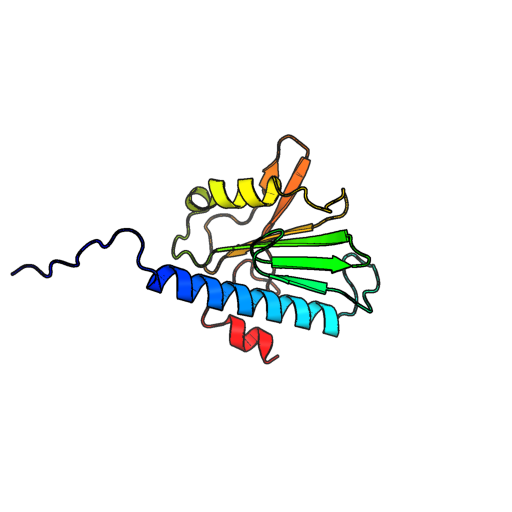3.200 1.00 97.56 115 ASN A N 1
ATOM 918 C CA . ASN A 1 115 ? 9.710 5.788 3.475 1.00 97.56 115 ASN A CA 1
ATOM 919 C C . ASN A 1 115 ? 9.680 7.248 3.015 1.00 97.56 115 ASN A C 1
ATOM 921 O O . ASN A 1 115 ? 10.648 7.997 3.156 1.00 97.56 115 ASN A O 1
ATOM 925 N N . TYR A 1 116 ? 8.553 7.657 2.446 1.00 97.88 116 TYR A N 1
ATOM 926 C CA . TYR A 1 116 ? 8.307 9.070 2.194 1.00 97.88 116 TYR A CA 1
ATOM 927 C C . TYR A 1 116 ? 7.740 9.707 3.456 1.00 97.88 116 TYR A C 1
ATOM 929 O O . TYR A 1 116 ? 6.831 9.146 4.058 1.00 97.88 116 TYR A O 1
ATOM 937 N N . ILE A 1 117 ? 8.256 10.876 3.825 1.00 97.56 117 ILE A N 1
ATOM 938 C CA . ILE A 1 117 ? 7.759 11.674 4.945 1.00 97.56 117 ILE A CA 1
ATOM 939 C C . ILE A 1 117 ? 7.295 13.006 4.362 1.00 97.56 117 ILE A C 1
ATOM 941 O O . ILE A 1 117 ? 8.078 13.717 3.727 1.00 97.56 117 ILE A O 1
ATOM 945 N N . SER A 1 118 ? 6.013 13.318 4.518 1.00 94.69 118 SER A N 1
ATOM 946 C CA . SER A 1 118 ? 5.446 14.591 4.079 1.00 94.69 118 SER A CA 1
ATOM 947 C C . SER A 1 118 ? 5.773 15.721 5.060 1.00 94.69 118 SER A C 1
ATOM 949 O O . SER A 1 118 ? 6.180 15.498 6.199 1.00 94.69 118 SER A O 1
ATOM 951 N N . ASN A 1 119 ? 5.549 16.965 4.632 1.00 92.56 119 ASN A N 1
ATOM 952 C CA . ASN A 1 119 ? 5.795 18.145 5.468 1.00 92.56 119 ASN A CA 1
ATOM 953 C C . ASN A 1 119 ? 4.928 18.182 6.741 1.00 92.56 119 ASN A C 1
ATOM 955 O O . ASN A 1 119 ? 5.329 18.791 7.726 1.00 92.56 119 ASN A O 1
ATOM 959 N N . ASP A 1 120 ? 3.751 17.554 6.716 1.00 90.50 120 ASP A N 1
ATOM 960 C CA . ASP A 1 120 ? 2.839 17.400 7.856 1.00 90.50 120 ASP A CA 1
ATOM 961 C C . ASP A 1 120 ? 3.090 16.108 8.658 1.00 90.50 120 ASP A C 1
ATOM 963 O O . ASP A 1 120 ? 2.275 15.734 9.494 1.00 90.50 120 ASP A O 1
ATOM 967 N N . GLY A 1 121 ? 4.220 15.429 8.424 1.00 93.25 121 GLY A N 1
ATOM 968 C CA . GLY A 1 121 ? 4.677 14.289 9.221 1.00 93.25 121 GLY A CA 1
ATOM 969 C C . GLY A 1 121 ? 4.043 12.943 8.868 1.00 93.25 121 GLY A C 1
ATOM 970 O O . GLY A 1 121 ? 4.351 11.950 9.523 1.00 93.25 121 GLY A O 1
ATOM 971 N N . LYS A 1 122 ? 3.199 12.864 7.831 1.00 96.00 122 LYS A N 1
ATOM 972 C CA . LYS A 1 122 ? 2.631 11.587 7.376 1.00 96.00 122 LYS A CA 1
ATOM 973 C C . LYS A 1 122 ? 3.704 10.749 6.700 1.00 96.00 122 LYS A C 1
ATOM 975 O O . LYS A 1 122 ? 4.466 11.234 5.860 1.00 96.00 122 LYS A O 1
ATOM 980 N N . ILE A 1 123 ? 3.719 9.468 7.039 1.00 98.00 123 ILE A N 1
ATOM 981 C CA . ILE A 1 123 ? 4.678 8.504 6.514 1.00 98.00 123 ILE A CA 1
ATOM 982 C C . ILE A 1 123 ? 3.966 7.619 5.497 1.00 98.00 123 ILE A C 1
ATOM 984 O O . ILE A 1 123 ? 2.904 7.078 5.786 1.00 98.00 123 ILE A O 1
ATOM 988 N N . VAL A 1 124 ? 4.549 7.475 4.307 1.00 98.50 124 VAL A N 1
ATOM 989 C CA . VAL A 1 124 ? 4.144 6.472 3.317 1.00 98.50 124 VAL A CA 1
ATOM 990 C C . VAL A 1 124 ? 5.230 5.413 3.241 1.00 98.50 124 VAL A C 1
ATOM 992 O O . VAL A 1 124 ? 6.369 5.692 2.849 1.00 98.50 124 VAL A O 1
ATOM 995 N N . GLU A 1 125 ? 4.857 4.197 3.612 1.00 98.31 125 GLU A N 1
ATOM 996 C CA . GLU A 1 125 ? 5.743 3.052 3.716 1.00 98.31 125 GLU A CA 1
ATOM 997 C C . GLU A 1 125 ? 5.658 2.179 2.474 1.00 98.31 125 GLU A C 1
ATOM 999 O O . GLU A 1 125 ? 4.576 1.873 1.969 1.00 98.31 125 GLU A O 1
ATOM 1004 N N . PHE A 1 126 ? 6.803 1.701 2.001 1.00 98.19 126 PHE A N 1
ATOM 1005 C CA . PHE A 1 126 ? 6.788 0.642 1.003 1.00 98.19 126 PHE A CA 1
ATOM 1006 C C . PHE A 1 126 ? 6.381 -0.681 1.642 1.00 98.19 126 PHE A C 1
ATOM 1008 O O . PHE A 1 126 ? 6.969 -1.118 2.639 1.00 98.19 126 PHE A O 1
ATOM 1015 N N . TYR A 1 127 ? 5.382 -1.325 1.044 1.00 98.06 127 TYR A N 1
ATOM 1016 C CA . TYR A 1 127 ? 4.802 -2.549 1.578 1.00 98.06 127 TYR A CA 1
ATOM 1017 C C . TYR A 1 127 ? 5.795 -3.719 1.541 1.00 98.06 127 TYR A C 1
ATOM 1019 O O . TYR A 1 127 ? 6.492 -3.920 0.546 1.00 98.06 127 TYR A O 1
ATOM 1027 N N . SER A 1 128 ? 5.843 -4.503 2.622 1.00 96.31 128 SER A N 1
ATOM 1028 C CA . SER A 1 128 ? 6.667 -5.714 2.738 1.00 96.31 128 SER A CA 1
ATOM 1029 C C . SER A 1 128 ? 5.879 -6.975 2.392 1.00 96.31 128 SER A C 1
ATOM 1031 O O . SER A 1 128 ? 4.913 -7.312 3.073 1.00 96.31 128 SER A O 1
ATOM 1033 N N . TYR A 1 129 ? 6.358 -7.717 1.400 1.00 95.12 129 TYR A N 1
ATOM 1034 C CA . TYR A 1 129 ? 5.943 -9.086 1.097 1.00 95.12 129 TYR A CA 1
ATOM 1035 C C . TYR A 1 129 ? 7.007 -10.031 1.672 1.00 95.12 129 TYR A C 1
ATOM 1037 O O . TYR A 1 129 ? 7.917 -10.463 0.968 1.00 95.12 129 TYR A O 1
ATOM 1045 N N . GLY A 1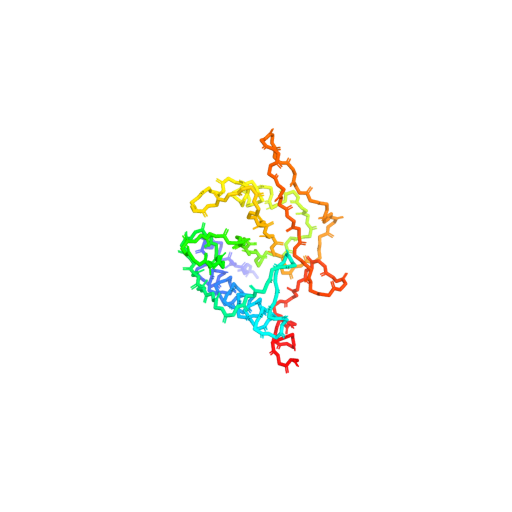 130 ? 6.983 -10.224 2.994 1.00 91.31 130 GLY A N 1
ATOM 1046 C CA . GLY A 1 130 ? 8.108 -10.812 3.727 1.00 91.31 130 GLY A CA 1
ATOM 1047 C C . GLY A 1 130 ? 9.323 -9.877 3.718 1.00 91.31 130 GLY A C 1
ATOM 1048 O O . GLY A 1 130 ? 9.205 -8.694 4.051 1.00 91.31 130 GLY A O 1
ATOM 1049 N N . ASP A 1 131 ? 10.473 -10.391 3.285 1.00 92.12 131 ASP A N 1
ATOM 1050 C CA . ASP A 1 131 ? 11.744 -9.651 3.272 1.00 92.12 131 ASP A CA 1
ATOM 1051 C C . ASP A 1 131 ? 11.909 -8.709 2.064 1.00 92.12 131 ASP A C 1
ATOM 1053 O O . ASP A 1 131 ? 12.860 -7.925 2.000 1.00 92.12 131 ASP A O 1
ATOM 1057 N N . ILE A 1 132 ? 10.992 -8.756 1.089 1.00 95.19 132 ILE A N 1
ATOM 1058 C CA . ILE A 1 132 ? 11.051 -7.930 -0.125 1.00 95.19 132 ILE A CA 1
ATOM 1059 C C . ILE A 1 132 ? 9.997 -6.816 -0.120 1.00 95.19 132 ILE A C 1
ATOM 1061 O O . ILE A 1 132 ? 8.881 -6.975 0.363 1.00 95.19 132 ILE A O 1
ATOM 1065 N N . LYS A 1 133 ? 10.347 -5.661 -0.701 1.00 97.12 133 LYS A N 1
ATOM 1066 C CA . LYS A 1 133 ? 9.502 -4.448 -0.752 1.00 97.12 133 LYS A CA 1
ATOM 1067 C C . LYS A 1 133 ? 8.734 -4.255 -2.071 1.00 97.12 133 LYS A C 1
ATOM 1069 O O . LYS A 1 133 ? 8.285 -3.160 -2.402 1.00 97.12 133 LYS A O 1
ATOM 1074 N N . TYR A 1 134 ? 8.629 -5.311 -2.869 1.00 96.38 134 TYR A N 1
ATOM 1075 C CA . TYR A 1 134 ? 7.930 -5.333 -4.153 1.00 96.38 134 TYR A CA 1
ATOM 1076 C C . TYR A 1 134 ? 7.372 -6.735 -4.395 1.00 96.38 134 TYR A C 1
ATOM 1078 O O . TYR A 1 134 ? 7.884 -7.695 -3.829 1.00 96.38 134 TYR A O 1
ATOM 1086 N N . CYS A 1 135 ? 6.367 -6.864 -5.258 1.00 95.12 135 CYS A N 1
ATOM 1087 C CA . CYS A 1 135 ? 5.852 -8.170 -5.662 1.00 95.12 135 CYS A CA 1
ATOM 1088 C C . CYS A 1 135 ? 5.520 -8.160 -7.151 1.00 95.12 135 CYS A C 1
ATOM 1090 O O . CYS A 1 135 ? 4.756 -7.322 -7.612 1.00 95.12 135 CYS A O 1
ATOM 1092 N N . LEU A 1 136 ? 6.116 -9.058 -7.932 1.00 90.12 136 LEU A N 1
ATOM 1093 C CA . LEU A 1 136 ? 5.797 -9.145 -9.356 1.00 90.12 136 LEU A CA 1
ATOM 1094 C C . LEU A 1 136 ? 4.348 -9.615 -9.540 1.00 90.12 136 LEU A C 1
ATOM 1096 O O . LEU A 1 136 ? 3.851 -10.440 -8.776 1.00 90.12 136 LEU A O 1
ATOM 1100 N N . LEU A 1 137 ? 3.695 -9.176 -10.618 1.00 84.81 137 LEU A N 1
ATOM 1101 C CA . LEU A 1 137 ? 2.346 -9.645 -10.961 1.00 84.81 137 LEU A CA 1
ATOM 1102 C C . LEU A 1 137 ? 2.268 -11.175 -11.136 1.00 84.81 137 LEU A C 1
ATOM 1104 O O . LEU A 1 137 ? 1.217 -11.761 -10.898 1.00 84.81 137 LEU A O 1
ATOM 1108 N N . SER A 1 138 ? 3.359 -11.820 -11.556 1.00 83.38 138 SER A N 1
ATOM 1109 C CA . SER A 1 138 ? 3.454 -13.281 -11.654 1.00 83.38 138 SER A CA 1
ATOM 1110 C C . SER A 1 138 ? 3.491 -13.971 -10.290 1.00 83.38 138 SER A C 1
ATOM 1112 O O . SER A 1 138 ? 2.986 -15.079 -10.171 1.00 83.38 138 SER A O 1
ATOM 1114 N N . ASN A 1 139 ? 4.047 -13.309 -9.274 1.00 89.12 139 ASN A N 1
ATOM 1115 C CA . ASN A 1 139 ? 4.363 -13.921 -7.983 1.00 89.12 139 ASN A CA 1
ATOM 1116 C C . ASN A 1 139 ? 3.271 -13.672 -6.939 1.00 89.12 139 ASN A C 1
ATOM 1118 O O . ASN A 1 139 ? 3.180 -14.402 -5.964 1.00 89.12 139 ASN A O 1
ATOM 1122 N N . ILE A 1 140 ? 2.415 -12.660 -7.130 1.00 89.62 140 ILE A N 1
ATOM 1123 C CA . ILE A 1 140 ? 1.343 -12.367 -6.165 1.00 89.62 140 ILE A CA 1
ATOM 1124 C C . ILE A 1 140 ? 0.371 -13.544 -5.991 1.00 89.62 140 ILE A C 1
ATOM 1126 O O . ILE A 1 140 ? -0.195 -13.695 -4.921 1.00 89.62 140 ILE A O 1
ATOM 1130 N N . ASN A 1 141 ? 0.194 -14.381 -7.020 1.00 88.12 141 ASN A N 1
ATOM 1131 C CA . ASN A 1 141 ? -0.623 -15.590 -6.911 1.00 88.12 141 ASN A CA 1
ATOM 1132 C C . ASN A 1 141 ? 0.003 -16.611 -5.955 1.00 88.12 141 ASN A C 1
ATOM 1134 O O . ASN A 1 141 ? -0.710 -17.176 -5.144 1.00 88.12 141 ASN A O 1
ATOM 1138 N N . GLU A 1 142 ? 1.324 -16.798 -6.021 1.00 89.19 142 GLU A N 1
ATOM 1139 C CA . GLU A 1 142 ? 2.039 -17.738 -5.149 1.00 89.19 142 GLU A CA 1
ATOM 1140 C C . GLU A 1 142 ? 1.831 -17.359 -3.677 1.00 89.19 142 GLU A C 1
ATOM 1142 O O . GLU A 1 142 ? 1.517 -18.215 -2.868 1.00 89.19 142 GLU A O 1
ATOM 1147 N N . LEU A 1 143 ? 1.874 -16.060 -3.363 1.00 87.94 143 LEU A N 1
ATOM 1148 C CA . LEU A 1 143 ? 1.623 -15.547 -2.012 1.00 87.94 143 LEU A CA 1
ATOM 1149 C C . LEU A 1 143 ? 0.162 -15.654 -1.547 1.00 87.94 143 LEU A C 1
ATOM 1151 O O . LEU A 1 143 ? -0.103 -15.547 -0.356 1.00 87.94 143 LEU A O 1
ATOM 1155 N N . ILE A 1 144 ? -0.794 -15.749 -2.473 1.00 87.12 144 ILE A N 1
ATOM 1156 C CA . ILE A 1 144 ? -2.221 -15.919 -2.150 1.00 87.12 144 ILE A CA 1
ATOM 1157 C C . ILE A 1 144 ? -2.533 -17.389 -1.859 1.00 87.12 144 ILE A C 1
ATOM 1159 O O . ILE A 1 144 ? -3.435 -17.672 -1.075 1.00 87.12 144 ILE A O 1
ATOM 1163 N N . ASP A 1 145 ? -1.813 -18.297 -2.517 1.00 82.06 145 ASP A N 1
ATOM 1164 C CA . ASP A 1 145 ? -2.026 -19.740 -2.427 1.00 82.06 145 ASP A CA 1
ATOM 1165 C C . ASP A 1 145 ? -1.267 -20.393 -1.244 1.00 82.06 145 ASP A C 1
ATOM 1167 O O . ASP A 1 145 ? -1.491 -21.575 -0.970 1.00 82.06 145 ASP A O 1
ATOM 1171 N N . GLU A 1 146 ? -0.383 -19.647 -0.562 1.00 70.56 146 GLU A N 1
ATOM 1172 C CA . GLU A 1 146 ? 0.336 -20.029 0.676 1.00 70.56 146 GLU A CA 1
ATOM 1173 C C . GLU A 1 146 ? -0.540 -19.943 1.939 1.00 70.56 146 GLU A C 1
ATOM 1175 O O . GLU A 1 146 ? -0.479 -20.904 2.746 1.00 70.56 146 GLU A O 1
#

Organism: Klebsiella pneumoniae (NCBI:txid573)

Secondary structure (DSSP, 8-state):
--------TT-HHHHHHHHHHHHHHHHHHHHHHHHH-EETTEE-S--EEEESSSSSEEEEETTEEEEEEEEE------GGGGHHHHHHHHH--TT--TT-EEEEEESS--S--PPEE-TT--EEEEPPBTTBS---TTTHHHHHH-

pLDDT: mean 88.64, std 16.46, range [33.88, 98.62]